Protein AF-A0A0S3TH23-F1 (afdb_monomer_lite)

Secondary structure (DSSP, 8-state):
-HHHHHHHHHHHHHHHHHTTSS-HHHHHHHHHHHHHHHHHHTT-HHHHHHHHHHHHHHHHHHHHHHHHTT-HHHHHHHIIIIIHHHHH--SHHHHHTTHHHHHHHHHHHHHHTT-

Radius of gyration: 15.36 Å; chains: 1; bounding box: 28×43×37 Å

pLDDT: mean 85.58, std 11.46, range [47.53, 95.75]

Foldseek 3Di:
DVVVVVVVVVVVVVVVVCVPLDDPLLVLLLVLLVQLQVVLVVFPQVSLLVSLVVNVVSLVVCVVVLVVLVNVVLNVVCVVPQNVQSVPDRTSVSSNVRSVVSVVSSVVSVVSSVD

Sequence (115 aa):
MCDANQVIAIADQLAMQLEPKMPLEVAMLDYYGRELEIWAADGNTARLKNVAGKIRETWEALRPSIQSHGGSPQLQKFDDTLIALVETASSPTEYSLLAAPVQGEVNNLRKVFQQ

Structure (mmCIF, N/CA/C/O backbone):
data_AF-A0A0S3TH23-F1
#
_entry.id   AF-A0A0S3TH23-F1
#
loop_
_atom_site.group_PDB
_atom_site.id
_atom_site.type_symbol
_atom_site.label_atom_id
_atom_site.label_alt_id
_atom_site.label_comp_id
_atom_site.label_asym_id
_atom_site.label_entity_id
_atom_site.label_seq_id
_atom_site.pdbx_PDB_ins_code
_atom_site.Cartn_x
_atom_site.Cartn_y
_atom_site.Cartn_z
_atom_site.occupancy
_atom_site.B_iso_or_equiv
_atom_site.auth_seq_id
_atom_site.auth_comp_id
_atom_site.auth_asym_id
_atom_site.auth_atom_id
_atom_site.pdbx_PDB_model_num
ATOM 1 N N . MET A 1 1 ? -11.635 -28.922 -6.902 1.00 47.53 1 MET A N 1
ATOM 2 C CA . MET A 1 1 ? -12.678 -28.127 -6.206 1.00 47.53 1 MET A CA 1
ATOM 3 C C . MET A 1 1 ? -12.588 -28.204 -4.676 1.00 47.53 1 MET A C 1
ATOM 5 O O . MET A 1 1 ? -13.224 -27.383 -4.036 1.00 47.53 1 MET A O 1
ATOM 9 N N . CYS A 1 2 ? -11.788 -29.098 -4.073 1.00 53.06 2 CYS A N 1
ATOM 10 C CA . CYS A 1 2 ? -11.579 -29.126 -2.614 1.00 53.06 2 CYS A CA 1
ATOM 11 C C . CYS A 1 2 ? -10.589 -28.063 -2.098 1.00 53.06 2 CYS A C 1
ATOM 13 O O . CYS A 1 2 ? -10.713 -27.632 -0.956 1.00 53.06 2 CYS A O 1
ATOM 15 N N . ASP A 1 3 ? -9.663 -27.601 -2.941 1.00 60.03 3 ASP A N 1
ATOM 16 C CA . ASP A 1 3 ? -8.559 -26.730 -2.507 1.00 60.03 3 ASP A CA 1
ATOM 17 C C . ASP A 1 3 ? -9.036 -25.333 -2.081 1.00 60.03 3 ASP A C 1
ATOM 19 O O . ASP A 1 3 ? -8.558 -24.793 -1.090 1.00 60.03 3 ASP A O 1
ATOM 23 N N . ALA A 1 4 ? -10.042 -24.767 -2.760 1.00 54.62 4 ALA A N 1
ATOM 24 C CA . ALA A 1 4 ? -10.612 -23.469 -2.388 1.00 54.62 4 ALA A CA 1
ATOM 25 C C . ALA A 1 4 ? -11.294 -23.506 -1.009 1.00 54.62 4 ALA A C 1
ATOM 27 O O . ALA A 1 4 ? -11.130 -22.577 -0.224 1.00 54.62 4 ALA A O 1
ATOM 28 N N . ASN A 1 5 ? -11.989 -24.600 -0.674 1.00 52.94 5 ASN A N 1
ATOM 29 C CA . ASN A 1 5 ? -12.622 -24.764 0.639 1.00 52.94 5 ASN A CA 1
ATOM 30 C C . ASN A 1 5 ? -11.576 -24.910 1.756 1.00 52.94 5 ASN A C 1
ATOM 32 O O . ASN A 1 5 ? -11.796 -24.433 2.864 1.00 52.94 5 ASN A O 1
ATOM 36 N N . GLN A 1 6 ? -10.432 -25.539 1.468 1.00 68.62 6 GLN A N 1
ATOM 37 C CA . GLN A 1 6 ? -9.314 -25.628 2.412 1.00 68.62 6 GLN A CA 1
ATOM 38 C C . GLN A 1 6 ? -8.611 -24.281 2.596 1.00 68.62 6 GLN A C 1
ATOM 40 O O . GLN A 1 6 ? -8.281 -23.920 3.722 1.00 68.62 6 GLN A O 1
ATOM 45 N N . VAL A 1 7 ? -8.433 -23.511 1.519 1.00 75.56 7 VAL A N 1
ATOM 46 C CA . VAL A 1 7 ? -7.914 -22.138 1.596 1.00 75.56 7 VAL A CA 1
ATOM 47 C C . VAL A 1 7 ? -8.850 -21.254 2.420 1.00 75.56 7 VAL A C 1
ATOM 49 O O . VAL A 1 7 ? -8.368 -20.526 3.281 1.00 75.56 7 VAL A O 1
ATOM 52 N N . ILE A 1 8 ? -10.169 -21.365 2.223 1.00 67.88 8 ILE A N 1
ATOM 53 C CA . ILE A 1 8 ? -11.169 -20.645 3.025 1.00 67.88 8 ILE A CA 1
ATOM 54 C C . ILE A 1 8 ? -11.087 -21.065 4.496 1.00 67.88 8 ILE A C 1
ATOM 56 O O . ILE A 1 8 ? -10.990 -20.201 5.352 1.00 67.88 8 ILE A O 1
ATOM 60 N N . ALA A 1 9 ? -11.014 -22.363 4.807 1.00 66.75 9 ALA A N 1
ATOM 61 C CA . ALA A 1 9 ? -10.907 -22.826 6.194 1.00 66.75 9 ALA A CA 1
ATOM 62 C C . ALA A 1 9 ? -9.630 -22.327 6.902 1.00 66.75 9 ALA A C 1
ATOM 64 O O . ALA A 1 9 ? -9.675 -21.985 8.082 1.00 66.75 9 ALA A O 1
ATOM 65 N N . ILE A 1 10 ? -8.497 -22.263 6.192 1.00 76.62 10 ILE A N 1
ATOM 66 C CA . ILE A 1 10 ? -7.245 -21.699 6.724 1.00 76.62 10 ILE A CA 1
ATOM 67 C C . ILE A 1 10 ? -7.377 -20.182 6.907 1.00 76.62 10 ILE A C 1
ATOM 69 O O . ILE A 1 10 ? -6.968 -19.653 7.940 1.00 76.62 10 ILE A O 1
ATOM 73 N N . ALA A 1 11 ? -7.960 -19.483 5.931 1.00 76.56 11 ALA A N 1
ATOM 74 C CA . ALA A 1 11 ? -8.197 -18.046 6.011 1.00 76.56 11 ALA A CA 1
ATOM 75 C C . ALA A 1 11 ? -9.142 -17.693 7.169 1.00 76.56 11 ALA A C 1
ATOM 77 O O . ALA A 1 11 ? -8.847 -16.766 7.915 1.00 76.56 11 ALA A O 1
ATOM 78 N N . ASP A 1 12 ? -10.204 -18.471 7.379 1.00 64.88 12 ASP A N 1
ATOM 79 C CA . ASP A 1 12 ? -11.149 -18.309 8.485 1.00 64.88 12 ASP A CA 1
ATOM 80 C C . ASP A 1 12 ? -10.472 -18.573 9.836 1.00 64.88 12 ASP A C 1
ATOM 82 O O . ASP A 1 12 ? -10.649 -17.799 10.773 1.00 64.88 12 ASP A O 1
ATOM 86 N N . GLN A 1 13 ? -9.626 -19.606 9.945 1.00 73.88 13 GLN A N 1
ATOM 87 C CA . GLN A 1 13 ? -8.844 -19.863 11.164 1.00 73.88 13 GLN A CA 1
ATOM 88 C C . GLN A 1 13 ? -7.867 -18.726 11.490 1.00 73.88 13 GLN A C 1
ATOM 90 O O . GLN A 1 13 ? -7.714 -18.365 12.658 1.00 73.88 13 GLN A O 1
ATOM 95 N N . LEU A 1 14 ? -7.225 -18.142 10.475 1.00 74.81 14 LEU A N 1
ATOM 96 C CA . LEU A 1 14 ? -6.379 -16.958 10.640 1.00 74.81 14 LEU A CA 1
ATOM 97 C C . LEU A 1 14 ? -7.217 -15.727 11.018 1.00 74.81 14 LEU A C 1
ATOM 99 O O . LEU A 1 14 ? -6.843 -14.985 11.925 1.00 74.81 14 LEU A O 1
ATOM 103 N N . ALA A 1 15 ? -8.372 -15.534 10.378 1.00 68.81 15 ALA A N 1
ATOM 104 C CA . ALA A 1 15 ? -9.286 -14.424 10.639 1.00 68.81 15 ALA A CA 1
ATOM 105 C C . ALA A 1 15 ? -9.880 -14.472 12.056 1.00 68.81 15 ALA A C 1
ATOM 107 O O . ALA A 1 15 ? -10.013 -13.432 12.697 1.00 68.81 15 ALA A O 1
ATOM 108 N N . MET A 1 16 ? -10.163 -15.665 12.588 1.00 62.62 16 MET A N 1
ATOM 109 C CA . MET A 1 16 ? -10.616 -15.856 13.971 1.00 62.62 16 MET A CA 1
ATOM 110 C C . MET A 1 16 ? -9.587 -15.378 15.004 1.00 62.62 16 MET A C 1
ATOM 112 O O . MET A 1 16 ? -9.974 -14.903 16.066 1.00 62.62 16 MET A O 1
ATOM 116 N N . GLN A 1 17 ? -8.286 -15.468 14.706 1.00 65.44 17 GLN A N 1
ATOM 117 C CA . GLN A 1 17 ? -7.236 -14.903 15.568 1.00 65.44 17 GLN A CA 1
ATOM 118 C C . GLN A 1 17 ? -7.080 -13.389 15.403 1.00 65.44 17 GLN A C 1
ATOM 120 O O . GLN A 1 17 ? -6.472 -12.733 16.249 1.00 65.44 17 GLN A O 1
ATOM 125 N N . LEU A 1 18 ? -7.599 -12.844 14.304 1.00 62.41 18 LEU A N 1
ATOM 126 C CA . LEU A 1 18 ? -7.465 -11.443 13.951 1.00 62.41 18 LEU A CA 1
ATOM 127 C C . LEU A 1 18 ? -8.609 -10.565 14.461 1.00 62.41 18 LEU A C 1
ATOM 129 O O . LEU A 1 18 ? -8.399 -9.362 14.330 1.00 62.41 18 LEU A O 1
ATOM 133 N N . GLU A 1 19 ? -9.730 -11.121 14.994 1.00 54.03 19 GLU A N 1
ATOM 134 C CA . GLU A 1 19 ? -10.981 -10.428 15.426 1.00 54.03 19 GLU A CA 1
ATOM 135 C C . GLU A 1 19 ? -10.929 -8.949 15.039 1.00 54.03 19 GLU A C 1
ATOM 137 O O . GLU A 1 19 ? -10.324 -8.187 15.798 1.00 54.03 19 GLU A O 1
ATOM 142 N N . PRO A 1 20 ? -11.390 -8.534 13.841 1.00 60.41 20 PRO A N 1
ATOM 143 C CA . PRO A 1 20 ? -10.746 -7.431 13.150 1.00 60.41 20 PRO A CA 1
ATOM 144 C C . PRO A 1 20 ? -10.944 -6.137 13.928 1.00 60.41 20 PRO A C 1
ATOM 146 O O . PRO A 1 20 ? -11.918 -5.414 13.749 1.00 60.41 20 PRO A O 1
ATOM 149 N N . LYS A 1 21 ? -9.944 -5.808 14.748 1.00 69.94 21 LYS A N 1
ATOM 150 C CA . LYS A 1 21 ? -9.754 -4.477 15.317 1.00 69.94 21 LYS A CA 1
ATOM 151 C C . LYS A 1 21 ? -9.522 -3.465 14.200 1.00 69.94 21 LYS A C 1
ATOM 153 O O . LYS A 1 21 ? -9.563 -2.273 14.447 1.00 69.94 21 LYS A O 1
ATOM 158 N N . MET A 1 22 ? -9.252 -3.937 12.979 1.00 79.19 22 MET A N 1
ATOM 159 C CA . MET A 1 22 ? -8.764 -3.144 11.871 1.00 79.19 22 MET A CA 1
ATOM 160 C C . MET A 1 22 ? -9.343 -3.610 10.526 1.00 79.19 22 MET A C 1
ATOM 162 O O . MET A 1 22 ? -9.474 -4.818 10.318 1.00 79.19 22 MET A O 1
ATOM 166 N N . PRO A 1 23 ? -9.635 -2.682 9.597 1.00 88.31 23 PRO A N 1
ATOM 167 C CA . PRO A 1 23 ? -10.119 -3.014 8.259 1.00 88.31 23 PRO A CA 1
ATOM 168 C C . PRO A 1 23 ? -9.120 -3.850 7.442 1.00 88.31 23 PRO A C 1
ATOM 170 O O . PRO A 1 23 ? -7.904 -3.646 7.532 1.00 88.31 23 PRO A O 1
ATOM 173 N N . LEU A 1 24 ? -9.635 -4.753 6.600 1.00 85.69 24 LEU A N 1
ATOM 174 C CA . LEU A 1 24 ? -8.845 -5.609 5.699 1.00 85.69 24 LEU A CA 1
ATOM 175 C C . LEU A 1 24 ? -7.949 -4.783 4.766 1.00 85.69 24 LEU A C 1
ATOM 177 O O . LEU A 1 24 ? -6.828 -5.179 4.448 1.00 85.69 24 LEU A O 1
ATOM 181 N N . GLU A 1 25 ? -8.428 -3.614 4.359 1.00 90.56 25 GLU A N 1
ATOM 182 C CA . GLU A 1 25 ? -7.747 -2.678 3.474 1.00 90.56 25 GLU A CA 1
ATOM 183 C C . GLU A 1 25 ? -6.369 -2.283 4.024 1.00 90.56 25 GLU A C 1
ATOM 185 O O . GLU A 1 25 ? -5.425 -2.133 3.251 1.00 90.56 25 GLU A O 1
ATOM 190 N N . VAL A 1 26 ? -6.198 -2.208 5.352 1.00 89.81 26 VAL A N 1
ATOM 191 C CA . VAL A 1 26 ? -4.890 -1.919 5.962 1.00 89.81 26 VAL A CA 1
ATOM 192 C C . VAL A 1 26 ? -3.887 -3.046 5.693 1.00 89.81 26 VAL A C 1
ATOM 194 O O . VAL A 1 26 ? -2.727 -2.781 5.386 1.00 89.81 26 VAL A O 1
ATOM 197 N N . ALA A 1 27 ? -4.322 -4.307 5.761 1.00 87.94 27 ALA A N 1
ATOM 198 C CA . ALA A 1 27 ? -3.475 -5.451 5.420 1.00 87.94 27 ALA A CA 1
ATOM 199 C C . ALA A 1 27 ? -3.186 -5.516 3.911 1.00 87.94 27 ALA A C 1
ATOM 201 O O . ALA A 1 27 ? -2.071 -5.845 3.505 1.00 87.94 27 ALA A O 1
ATOM 202 N N . MET A 1 28 ? -4.165 -5.153 3.080 1.00 91.81 28 MET A N 1
ATOM 203 C CA . MET A 1 28 ? -3.993 -5.112 1.627 1.00 91.81 28 MET A CA 1
ATOM 204 C C . MET A 1 28 ? -2.968 -4.060 1.189 1.00 91.81 28 MET A C 1
ATOM 206 O O . MET A 1 28 ? -2.197 -4.324 0.270 1.00 91.81 28 MET A O 1
ATOM 210 N N . LEU A 1 29 ? -2.891 -2.906 1.859 1.00 91.19 29 LEU A N 1
ATOM 211 C CA . LEU A 1 29 ? -1.854 -1.905 1.582 1.00 91.19 29 LEU A CA 1
ATOM 212 C C . LEU A 1 29 ? -0.436 -2.446 1.839 1.00 91.19 29 LEU A C 1
ATOM 214 O O . LEU A 1 29 ? 0.451 -2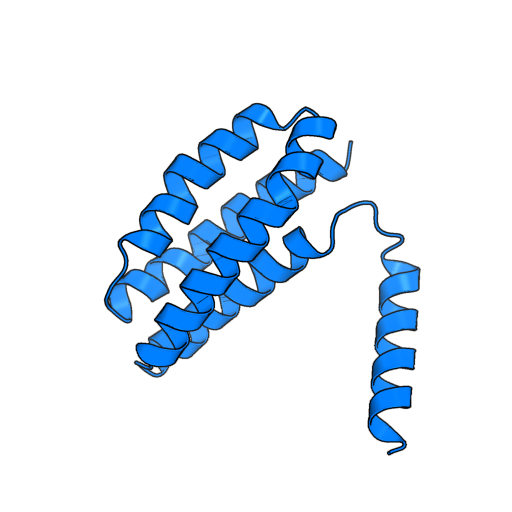.225 1.017 1.00 91.19 29 LEU A O 1
ATOM 218 N N . ASP A 1 30 ? -0.229 -3.219 2.910 1.00 87.06 30 ASP A N 1
ATOM 219 C CA . ASP A 1 30 ? 1.052 -3.897 3.179 1.00 87.06 30 ASP A CA 1
ATOM 220 C C . ASP A 1 30 ? 1.391 -4.930 2.094 1.00 87.06 30 ASP A C 1
ATOM 222 O O . ASP A 1 30 ? 2.520 -4.980 1.596 1.00 87.06 30 ASP A O 1
ATOM 226 N N . TYR A 1 31 ? 0.397 -5.729 1.694 1.00 91.12 31 TYR A N 1
ATOM 227 C CA . TYR A 1 31 ? 0.536 -6.684 0.596 1.00 91.12 31 TYR A CA 1
ATOM 228 C C . TYR A 1 31 ? 0.962 -5.983 -0.703 1.00 91.12 31 TYR A C 1
ATOM 230 O O . TYR A 1 31 ? 1.925 -6.399 -1.347 1.00 91.12 31 TYR A O 1
ATOM 238 N N . TYR A 1 32 ? 0.305 -4.880 -1.069 1.00 92.69 32 TYR A N 1
ATOM 239 C CA . TYR A 1 32 ? 0.646 -4.144 -2.285 1.00 92.69 32 TYR A CA 1
ATOM 240 C C . TYR A 1 32 ? 2.003 -3.440 -2.203 1.00 92.69 32 TYR A C 1
ATOM 242 O O . TYR A 1 32 ? 2.708 -3.385 -3.209 1.00 92.69 32 TYR A O 1
ATOM 250 N N . GLY A 1 33 ? 2.418 -2.969 -1.023 1.00 91.00 33 GLY A N 1
ATOM 251 C CA . GLY A 1 33 ? 3.780 -2.472 -0.812 1.00 91.00 33 GLY A CA 1
ATOM 252 C C . GLY A 1 33 ? 4.837 -3.529 -1.141 1.00 91.00 33 GLY A C 1
ATOM 253 O O . GLY A 1 33 ? 5.830 -3.229 -1.805 1.00 91.00 33 GLY A O 1
ATOM 254 N N . ARG A 1 34 ? 4.592 -4.790 -0.758 1.00 91.12 34 ARG A N 1
ATOM 255 C CA . ARG A 1 34 ? 5.474 -5.914 -1.101 1.00 91.12 34 ARG A CA 1
ATOM 256 C C . ARG A 1 34 ? 5.425 -6.272 -2.587 1.00 91.12 34 ARG A C 1
ATOM 258 O O . ARG A 1 34 ? 6.466 -6.554 -3.175 1.00 91.12 34 ARG A O 1
ATOM 265 N N . GLU A 1 35 ? 4.250 -6.231 -3.208 1.00 93.38 35 GLU A N 1
ATOM 266 C CA . GLU A 1 35 ? 4.115 -6.441 -4.654 1.00 93.38 35 GLU A CA 1
ATOM 267 C C . GLU A 1 35 ? 4.900 -5.391 -5.460 1.00 93.38 35 GLU A C 1
ATOM 269 O O . GLU A 1 35 ? 5.541 -5.750 -6.44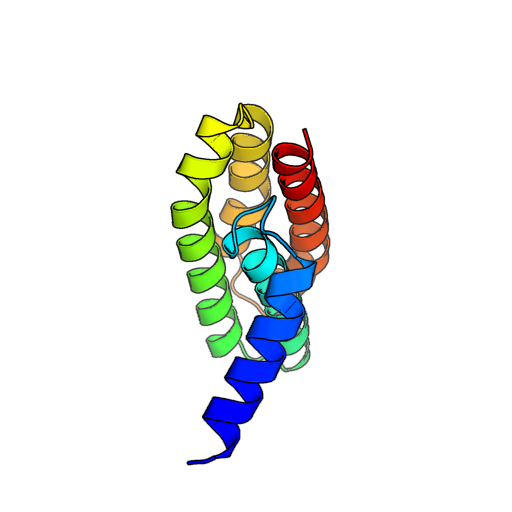6 1.00 93.38 35 GLU A O 1
ATOM 274 N N . LEU A 1 36 ? 4.912 -4.115 -5.041 1.00 92.44 36 LEU A N 1
ATOM 275 C CA . LEU A 1 36 ? 5.737 -3.086 -5.690 1.00 92.44 36 LEU A CA 1
ATOM 276 C C . LEU A 1 36 ? 7.226 -3.449 -5.664 1.00 92.44 36 LEU A C 1
ATOM 278 O O . LEU A 1 36 ? 7.900 -3.330 -6.683 1.00 92.44 36 LEU A O 1
ATOM 282 N N . GLU A 1 37 ? 7.735 -3.932 -4.531 1.00 90.12 37 GLU A N 1
ATOM 283 C CA . GLU A 1 37 ? 9.133 -4.353 -4.395 1.00 90.12 37 GLU A CA 1
ATOM 284 C C . GLU A 1 37 ? 9.473 -5.529 -5.325 1.00 90.12 37 GLU A C 1
ATOM 286 O O . GLU A 1 37 ? 10.476 -5.497 -6.040 1.00 90.12 37 GLU A O 1
ATOM 291 N N . ILE A 1 38 ? 8.608 -6.549 -5.352 1.00 91.50 38 ILE A N 1
ATOM 292 C CA . ILE A 1 38 ? 8.797 -7.758 -6.164 1.00 91.50 38 ILE A CA 1
ATOM 293 C C . ILE A 1 38 ? 8.787 -7.411 -7.655 1.00 91.50 38 ILE A C 1
ATOM 295 O O . ILE A 1 38 ? 9.712 -7.769 -8.386 1.00 91.50 38 ILE A O 1
ATOM 299 N N . TRP A 1 39 ? 7.765 -6.689 -8.121 1.00 94.44 39 TRP A N 1
ATOM 300 C CA . TRP A 1 39 ? 7.635 -6.366 -9.542 1.00 94.44 39 TRP A CA 1
ATOM 301 C C . TRP A 1 39 ? 8.642 -5.316 -10.010 1.00 94.44 39 TRP A C 1
ATOM 303 O O . TRP A 1 39 ? 8.979 -5.289 -11.194 1.00 94.44 39 TRP A O 1
ATOM 313 N N . ALA A 1 40 ? 9.161 -4.482 -9.106 1.00 94.38 40 ALA A N 1
ATOM 314 C CA . ALA A 1 40 ? 10.260 -3.580 -9.418 1.00 94.38 40 ALA A CA 1
ATOM 315 C C . ALA A 1 40 ? 11.566 -4.338 -9.666 1.00 94.38 40 ALA A C 1
ATOM 317 O O . ALA A 1 40 ? 12.263 -4.025 -10.630 1.00 94.38 40 ALA A O 1
ATOM 318 N N . ALA A 1 41 ? 11.861 -5.363 -8.861 1.00 93.00 41 ALA A N 1
ATOM 319 C CA . ALA A 1 41 ? 13.020 -6.228 -9.075 1.00 93.00 41 ALA A CA 1
ATOM 320 C C . ALA A 1 41 ? 12.937 -7.011 -10.402 1.00 93.00 41 ALA A C 1
ATOM 322 O O . ALA A 1 41 ? 13.955 -7.209 -11.059 1.00 93.00 41 ALA A O 1
ATOM 323 N N . ASP A 1 42 ? 11.728 -7.401 -10.818 1.00 94.62 42 ASP A N 1
ATOM 324 C CA . ASP A 1 42 ? 11.455 -8.061 -12.108 1.00 94.62 42 ASP A CA 1
ATOM 325 C C . ASP A 1 42 ? 11.413 -7.079 -13.302 1.00 94.62 42 ASP A C 1
ATOM 327 O O . ASP A 1 42 ? 11.381 -7.484 -14.461 1.00 94.62 42 ASP A O 1
ATOM 331 N N . GLY A 1 43 ? 11.389 -5.764 -13.049 1.00 94.44 43 GLY A N 1
ATOM 332 C CA . GLY A 1 43 ? 11.253 -4.742 -14.093 1.00 94.44 43 GLY A CA 1
ATOM 333 C C . GLY A 1 43 ? 9.869 -4.700 -14.760 1.00 94.44 43 GLY A C 1
ATOM 334 O O . 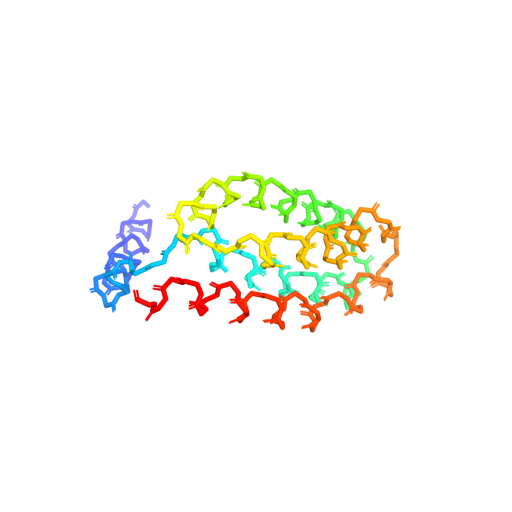GLY A 1 43 ? 9.707 -4.109 -15.829 1.00 94.44 43 GLY A O 1
ATOM 335 N N . ASN A 1 44 ? 8.847 -5.304 -14.148 1.00 95.75 44 ASN A N 1
ATOM 336 C CA . ASN A 1 44 ? 7.534 -5.494 -14.757 1.00 95.75 44 ASN A CA 1
ATOM 337 C C . ASN A 1 44 ? 6.627 -4.266 -14.588 1.00 95.75 44 ASN A C 1
ATOM 339 O O . ASN A 1 44 ? 5.727 -4.221 -13.746 1.00 95.75 44 ASN A O 1
ATOM 343 N N . THR A 1 45 ? 6.833 -3.252 -15.429 1.00 94.88 45 THR A N 1
ATOM 344 C CA . THR A 1 45 ? 6.097 -1.978 -15.359 1.00 94.88 45 THR A CA 1
ATOM 345 C C . THR A 1 45 ? 4.577 -2.130 -15.486 1.00 94.88 45 THR A C 1
ATOM 347 O O . THR A 1 45 ? 3.832 -1.367 -14.874 1.00 94.88 45 THR A O 1
ATOM 350 N N . ALA A 1 46 ? 4.087 -3.115 -16.245 1.00 95.38 46 ALA A N 1
ATOM 351 C CA . ALA A 1 46 ? 2.649 -3.352 -16.378 1.00 95.38 46 ALA A CA 1
ATOM 352 C C . ALA A 1 46 ? 2.026 -3.817 -15.051 1.00 95.38 46 ALA A C 1
ATOM 354 O O . ALA A 1 46 ? 0.978 -3.308 -14.645 1.00 95.38 46 ALA A O 1
ATOM 355 N N . ARG A 1 47 ? 2.690 -4.745 -14.346 1.00 95.31 47 ARG A N 1
ATOM 356 C CA . ARG A 1 47 ? 2.273 -5.184 -13.007 1.00 95.31 47 ARG A CA 1
ATOM 357 C C . ARG A 1 47 ? 2.369 -4.053 -11.992 1.00 95.31 47 ARG A C 1
ATOM 359 O O . ARG A 1 47 ? 1.422 -3.856 -11.242 1.00 95.31 47 ARG A O 1
ATOM 366 N N . LEU A 1 48 ? 3.441 -3.265 -12.030 1.00 95.25 48 LEU A N 1
ATOM 367 C CA . LEU A 1 48 ? 3.629 -2.121 -11.135 1.00 95.25 48 LEU A CA 1
ATOM 368 C C . LEU A 1 48 ? 2.505 -1.088 -11.248 1.00 95.25 48 LEU A C 1
ATOM 370 O O . LEU A 1 48 ? 1.923 -0.711 -10.236 1.00 95.25 48 LEU A O 1
ATOM 374 N N . LYS A 1 49 ? 2.114 -0.709 -12.471 1.00 95.31 49 LYS A N 1
ATOM 375 C CA . LYS A 1 49 ? 0.973 0.195 -12.695 1.00 95.31 49 LYS A CA 1
ATOM 376 C C . LYS A 1 49 ? -0.346 -0.389 -12.186 1.00 95.31 49 LYS A C 1
ATOM 378 O O . LYS A 1 49 ? -1.173 0.338 -11.644 1.00 95.31 49 LYS A O 1
ATOM 383 N N . ASN A 1 50 ? -0.548 -1.700 -12.336 1.00 95.69 50 ASN A N 1
ATOM 384 C CA . ASN A 1 50 ? -1.732 -2.367 -11.795 1.00 95.69 50 ASN A CA 1
ATOM 385 C C . ASN A 1 50 ? -1.755 -2.328 -10.259 1.00 95.69 50 ASN A C 1
ATOM 387 O O . ASN A 1 50 ? -2.787 -2.013 -9.673 1.00 95.69 50 ASN A O 1
ATOM 391 N N . VAL A 1 51 ? -0.623 -2.612 -9.612 1.00 94.19 51 VAL A N 1
ATOM 392 C CA . VAL A 1 51 ? -0.489 -2.557 -8.148 1.00 94.19 51 VAL A CA 1
ATOM 393 C C . VAL A 1 51 ? -0.683 -1.128 -7.637 1.00 94.19 51 VAL A C 1
ATOM 395 O O . VAL A 1 51 ? -1.419 -0.930 -6.677 1.00 94.19 51 VAL A O 1
ATOM 398 N N . ALA A 1 52 ? -0.116 -0.129 -8.318 1.00 93.56 52 ALA A N 1
ATOM 399 C CA . ALA A 1 52 ? -0.328 1.287 -8.023 1.00 93.56 52 ALA A CA 1
ATOM 400 C C . ALA A 1 52 ? -1.819 1.673 -8.043 1.00 93.56 52 ALA A C 1
ATOM 402 O O . ALA A 1 52 ? -2.314 2.299 -7.105 1.00 93.56 52 ALA A O 1
ATOM 403 N N . GLY A 1 53 ? -2.559 1.225 -9.064 1.00 94.50 53 GLY A N 1
ATOM 404 C CA . GLY A 1 53 ? -4.012 1.408 -9.135 1.00 94.50 53 GLY A CA 1
ATOM 405 C C . GLY A 1 53 ? -4.752 0.753 -7.965 1.00 94.50 53 GLY A C 1
ATOM 406 O O . GLY A 1 53 ? -5.611 1.375 -7.348 1.00 94.50 53 GLY A O 1
ATOM 407 N N . LYS A 1 54 ? -4.360 -0.464 -7.575 1.00 95.31 54 LYS A N 1
ATOM 408 C CA . LYS A 1 54 ? -4.960 -1.154 -6.422 1.00 95.31 54 LYS A CA 1
ATOM 409 C C . LYS A 1 54 ? -4.681 -0.459 -5.092 1.00 95.31 54 LYS A C 1
ATOM 411 O O . LYS A 1 54 ? -5.560 -0.448 -4.233 1.00 95.31 54 LYS A O 1
ATOM 416 N N . ILE A 1 55 ? -3.499 0.138 -4.913 1.00 93.38 55 ILE A N 1
ATOM 417 C CA . ILE A 1 55 ? -3.188 0.965 -3.735 1.00 93.38 55 ILE A CA 1
ATOM 418 C C . ILE A 1 55 ? -4.151 2.152 -3.669 1.00 93.38 55 ILE A C 1
ATOM 420 O O . ILE A 1 55 ? -4.732 2.398 -2.615 1.00 93.38 55 ILE A O 1
ATOM 424 N N . ARG A 1 56 ? -4.373 2.840 -4.798 1.00 94.44 56 ARG A N 1
ATOM 425 C CA . ARG A 1 56 ? -5.322 3.959 -4.903 1.00 94.44 56 ARG A CA 1
ATOM 426 C C . ARG A 1 56 ? -6.742 3.541 -4.519 1.00 94.44 56 ARG A C 1
ATOM 428 O O . ARG A 1 56 ? -7.359 4.187 -3.680 1.00 94.44 56 ARG A O 1
ATOM 435 N N . GLU A 1 57 ? -7.246 2.463 -5.114 1.00 95.31 57 GLU A N 1
ATOM 436 C CA . GLU A 1 57 ? -8.599 1.948 -4.859 1.00 95.31 57 GLU A CA 1
ATOM 437 C C . GLU A 1 57 ? -8.781 1.524 -3.396 1.00 95.31 57 GLU A C 1
ATOM 439 O O . GLU A 1 57 ? -9.770 1.877 -2.755 1.00 95.31 57 GLU A O 1
ATOM 444 N N . THR A 1 58 ? -7.794 0.813 -2.849 1.00 93.50 58 THR A N 1
ATOM 445 C CA . THR A 1 58 ? -7.800 0.357 -1.451 1.00 93.50 58 THR A CA 1
ATOM 446 C C . THR A 1 58 ? -7.763 1.537 -0.487 1.00 93.50 58 THR A C 1
ATOM 448 O O . THR A 1 58 ? -8.452 1.528 0.531 1.00 93.50 58 THR A O 1
ATOM 451 N N . TRP A 1 59 ? -6.988 2.574 -0.814 1.00 94.75 59 TRP A N 1
ATOM 452 C CA . TRP A 1 59 ? -6.948 3.797 -0.028 1.00 94.75 59 TRP A CA 1
ATOM 453 C C . TRP A 1 59 ? -8.311 4.478 0.030 1.00 94.75 59 TRP A C 1
ATOM 455 O O . TRP A 1 59 ? -8.805 4.738 1.123 1.00 94.75 59 TRP A O 1
ATOM 465 N N . GLU A 1 60 ? -8.955 4.701 -1.116 1.00 95.19 60 GLU A N 1
ATOM 466 C CA . GLU A 1 60 ? -10.274 5.341 -1.167 1.00 95.19 60 GLU A CA 1
ATOM 467 C C . GLU A 1 60 ? -11.334 4.563 -0.370 1.00 95.19 60 GLU A C 1
ATOM 469 O O . GLU A 1 60 ? -12.142 5.171 0.333 1.00 95.19 60 GLU A O 1
ATOM 474 N N . ALA A 1 61 ? -11.286 3.227 -0.392 1.00 94.06 61 ALA A N 1
ATOM 475 C CA . ALA A 1 61 ? -12.163 2.386 0.424 1.00 94.06 61 ALA A CA 1
ATOM 476 C C . ALA A 1 61 ? -11.895 2.519 1.937 1.00 94.06 61 ALA A C 1
ATOM 478 O O . ALA A 1 61 ? -12.824 2.453 2.743 1.00 94.06 61 ALA A O 1
ATOM 479 N N . LEU A 1 62 ? -10.638 2.737 2.333 1.00 92.94 62 LEU A N 1
ATOM 480 C CA . LEU A 1 62 ? -10.220 2.822 3.732 1.00 92.94 62 LEU A CA 1
ATOM 481 C C . LEU A 1 62 ? -10.482 4.203 4.365 1.00 92.94 62 LEU A C 1
ATOM 483 O O . LEU A 1 62 ? -10.715 4.287 5.578 1.00 92.94 62 LEU A O 1
ATOM 487 N N . ARG A 1 63 ? -10.472 5.286 3.570 1.00 94.31 63 ARG A N 1
ATOM 488 C CA . ARG A 1 63 ? -10.618 6.677 4.053 1.00 94.31 63 ARG A CA 1
ATOM 489 C C . ARG A 1 63 ? -11.779 6.880 5.040 1.00 94.31 63 ARG A C 1
ATOM 491 O O . ARG A 1 63 ? -11.529 7.460 6.102 1.00 94.31 63 ARG A O 1
ATOM 498 N N . PRO A 1 64 ? -13.015 6.401 4.775 1.00 93.75 64 PRO A N 1
ATOM 499 C CA . PRO A 1 64 ? -14.140 6.620 5.684 1.00 93.75 64 PRO A CA 1
ATOM 500 C C . PRO A 1 64 ? -13.916 5.981 7.059 1.00 93.75 64 PRO A C 1
ATOM 502 O O . PRO A 1 64 ? -14.282 6.561 8.081 1.00 93.75 64 PRO A O 1
ATOM 505 N N . SER A 1 65 ? -13.276 4.808 7.094 1.00 91.75 65 SER A N 1
ATOM 506 C CA . SER A 1 65 ? -13.005 4.093 8.341 1.00 91.75 65 SER A CA 1
ATOM 507 C C . SER A 1 65 ? -11.921 4.773 9.173 1.00 91.75 65 SER A C 1
ATOM 509 O O . SER A 1 65 ? -12.017 4.790 10.396 1.00 91.75 65 SER A O 1
ATOM 511 N N . ILE A 1 66 ? -10.893 5.350 8.546 1.00 92.31 66 ILE A N 1
ATOM 512 C CA . ILE A 1 66 ? -9.880 6.131 9.276 1.00 92.31 66 ILE A CA 1
ATOM 513 C C . ILE A 1 66 ? -10.516 7.402 9.849 1.00 92.31 66 ILE A C 1
ATOM 515 O O . ILE A 1 66 ? -10.255 7.769 10.996 1.00 92.31 66 ILE A O 1
ATOM 519 N N . GLN A 1 67 ? -11.376 8.064 9.068 1.00 92.56 67 GLN A N 1
ATOM 520 C CA . GLN A 1 67 ? -12.053 9.285 9.494 1.00 92.56 67 GLN A CA 1
ATOM 521 C C . GLN A 1 67 ? -12.966 9.045 10.704 1.00 92.56 67 GLN A C 1
ATOM 523 O O . GLN A 1 67 ? -12.948 9.843 11.641 1.00 92.56 67 GLN A O 1
ATOM 528 N N . SER A 1 68 ? -13.723 7.942 10.723 1.00 91.44 68 SER A N 1
ATOM 529 C CA . SER A 1 68 ? -14.596 7.597 11.854 1.00 91.44 68 SER A CA 1
ATOM 530 C C . SER A 1 68 ? -13.831 7.302 13.150 1.00 91.44 68 SER A C 1
ATOM 532 O O . SER A 1 68 ? -14.388 7.476 14.230 1.00 91.44 68 SER A O 1
ATOM 534 N N . HIS A 1 69 ? -12.549 6.938 13.050 1.00 90.69 69 HIS A N 1
ATOM 535 C CA . HIS A 1 69 ? -11.639 6.718 14.180 1.00 90.69 69 HIS A CA 1
ATOM 536 C C . HIS A 1 69 ? -10.764 7.949 14.496 1.00 90.69 69 HIS A C 1
ATOM 538 O O . HIS A 1 69 ? -9.781 7.851 15.226 1.00 90.69 69 HIS A O 1
ATOM 544 N N . GLY A 1 70 ? -11.086 9.125 13.940 1.00 89.44 70 GLY A N 1
ATOM 545 C CA . GLY A 1 70 ? -10.384 10.379 14.236 1.00 89.44 70 GLY A CA 1
ATOM 546 C C . GLY A 1 70 ? -8.988 10.508 13.612 1.00 89.44 70 GLY A C 1
ATOM 547 O O . GLY A 1 70 ? -8.235 11.411 13.978 1.00 89.44 70 GLY A O 1
ATOM 548 N N . GLY A 1 71 ? -8.633 9.650 12.652 1.00 90.44 71 GLY A N 1
ATOM 549 C CA . GLY A 1 71 ? -7.306 9.596 12.029 1.00 90.44 71 GLY A CA 1
ATOM 550 C C . GLY A 1 71 ? -7.027 10.669 10.966 1.00 90.44 71 GLY A C 1
ATOM 551 O O . GLY A 1 71 ? -6.337 10.394 9.986 1.00 90.44 71 GLY A O 1
ATOM 552 N N . SER A 1 72 ? -7.564 11.885 11.107 1.00 89.56 72 SER A N 1
ATOM 553 C CA . SER A 1 72 ? -7.396 12.965 10.115 1.00 89.56 72 SER A CA 1
ATOM 554 C C . SER A 1 72 ? -5.929 13.305 9.792 1.00 89.56 72 SER A C 1
ATOM 556 O O . SER A 1 72 ? -5.622 13.477 8.612 1.00 89.56 72 SER A O 1
ATOM 558 N N . PRO A 1 73 ? -4.991 13.354 10.764 1.00 89.94 73 PRO A N 1
ATOM 559 C CA . PRO A 1 73 ? -3.574 13.558 10.453 1.00 89.94 73 PRO A CA 1
ATOM 560 C C . PRO A 1 73 ? -2.976 12.431 9.600 1.00 89.94 73 PRO A C 1
ATOM 562 O O . PRO A 1 73 ? -2.130 12.680 8.745 1.00 89.94 73 PRO A O 1
ATOM 565 N N . GLN A 1 74 ? -3.414 11.188 9.818 1.00 89.69 74 GLN A N 1
ATOM 566 C CA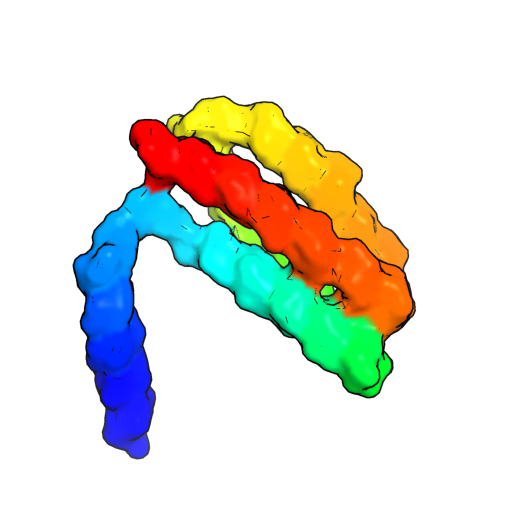 . GLN A 1 74 ? -2.960 10.023 9.064 1.00 89.69 74 GLN A CA 1
ATOM 567 C C . GLN A 1 74 ? -3.532 10.018 7.645 1.00 89.69 74 GLN A C 1
ATOM 569 O O . GLN A 1 74 ? -2.807 9.658 6.725 1.00 89.69 74 GLN A O 1
ATOM 574 N N . LEU A 1 75 ? -4.781 10.468 7.457 1.00 91.50 75 LEU A N 1
ATOM 575 C CA . LEU A 1 75 ? -5.363 10.681 6.127 1.00 91.50 75 LEU A CA 1
ATOM 576 C C . LEU A 1 75 ? -4.502 11.627 5.295 1.00 91.50 75 LEU A C 1
ATOM 578 O O . LEU A 1 75 ? -4.061 11.261 4.210 1.00 91.50 75 LEU A O 1
ATOM 582 N N . GLN A 1 76 ? -4.212 12.808 5.842 1.00 90.62 76 GLN A N 1
ATOM 583 C CA . GLN A 1 76 ? -3.412 13.806 5.143 1.00 90.62 76 GLN A CA 1
ATOM 584 C C . GLN A 1 76 ? -2.001 13.292 4.851 1.00 90.62 76 GLN A C 1
ATOM 586 O O . GLN A 1 76 ? -1.523 13.392 3.727 1.00 90.62 76 GLN A O 1
ATOM 591 N N . LYS A 1 77 ? -1.336 12.697 5.847 1.00 88.31 77 LYS A N 1
ATOM 592 C CA . LYS A 1 77 ? 0.026 12.193 5.664 1.00 88.31 77 LYS A CA 1
ATOM 593 C C . LYS A 1 77 ? 0.096 11.114 4.585 1.00 88.31 77 LYS A C 1
ATOM 595 O O . LYS A 1 77 ? 1.029 11.124 3.788 1.00 88.31 77 LYS A O 1
ATOM 600 N N . PHE A 1 78 ? -0.869 10.197 4.551 1.00 88.75 78 PHE A N 1
ATOM 601 C CA . PHE A 1 78 ? -0.908 9.128 3.556 1.00 88.75 78 PHE A CA 1
ATOM 602 C C . PHE A 1 78 ? -1.212 9.661 2.145 1.00 88.75 78 PHE A C 1
ATOM 604 O O . PHE A 1 78 ? -0.580 9.213 1.190 1.00 88.75 78 PHE A O 1
ATOM 611 N N . ASP A 1 79 ? -2.113 10.643 2.017 1.00 89.94 79 ASP A N 1
ATOM 612 C CA . ASP A 1 79 ? -2.383 11.347 0.753 1.00 89.94 79 ASP A CA 1
ATOM 613 C C . ASP A 1 79 ? -1.115 12.050 0.225 1.00 89.94 79 ASP A C 1
ATOM 615 O O . ASP A 1 79 ? -0.679 11.792 -0.900 1.00 89.94 79 ASP A O 1
ATOM 619 N N . ASP A 1 80 ? -0.491 12.887 1.062 1.00 86.12 80 ASP A N 1
ATOM 620 C CA . ASP A 1 80 ? 0.640 13.751 0.691 1.00 86.12 80 ASP A CA 1
ATOM 621 C C . ASP A 1 80 ? 1.922 12.962 0.387 1.00 86.12 80 ASP A C 1
ATOM 623 O O . ASP A 1 80 ? 2.788 13.429 -0.354 1.00 86.12 80 ASP A O 1
ATOM 627 N N . THR A 1 81 ? 2.069 11.775 0.979 1.00 83.38 81 THR A N 1
ATOM 628 C CA . THR A 1 81 ? 3.255 10.936 0.787 1.00 83.38 81 THR A CA 1
ATOM 629 C C . THR A 1 81 ? 2.975 9.820 -0.200 1.00 83.38 81 THR A C 1
ATOM 631 O O . THR A 1 81 ? 3.510 9.806 -1.303 1.00 83.38 81 THR A O 1
ATOM 634 N N . LEU A 1 82 ? 2.141 8.862 0.177 1.00 85.00 82 LEU A N 1
ATOM 635 C CA . LEU A 1 82 ? 2.082 7.599 -0.524 1.00 85.00 82 LEU A CA 1
ATOM 636 C C . LEU A 1 82 ? 1.307 7.690 -1.830 1.00 85.00 82 LEU A C 1
ATOM 638 O O . LEU A 1 82 ? 1.771 7.197 -2.854 1.00 85.00 82 LEU A O 1
ATOM 642 N N . ILE A 1 83 ? 0.132 8.315 -1.795 1.00 90.88 83 ILE A N 1
ATOM 643 C CA . ILE A 1 83 ? -0.743 8.381 -2.965 1.00 90.88 83 ILE A CA 1
ATOM 644 C C . ILE A 1 83 ? -0.112 9.252 -4.043 1.00 90.88 83 ILE A C 1
ATOM 646 O O . ILE A 1 83 ? 0.017 8.796 -5.178 1.00 90.88 83 ILE A O 1
ATOM 650 N N . ALA A 1 84 ? 0.389 10.432 -3.675 1.00 88.44 84 ALA A N 1
ATOM 651 C CA . ALA A 1 84 ? 1.096 11.307 -4.604 1.00 88.44 84 ALA A CA 1
ATOM 652 C C . ALA A 1 84 ? 2.306 10.616 -5.268 1.00 88.44 84 ALA A C 1
ATOM 654 O O . ALA A 1 84 ? 2.516 10.736 -6.478 1.00 88.44 84 ALA A O 1
ATOM 655 N N . LEU A 1 85 ? 3.101 9.859 -4.502 1.00 88.12 85 LEU A N 1
ATOM 656 C CA . LEU A 1 85 ? 4.262 9.146 -5.041 1.00 88.12 85 LEU A CA 1
ATOM 657 C C . LEU A 1 85 ? 3.872 7.959 -5.934 1.00 88.12 85 LEU A C 1
ATOM 659 O O . LEU A 1 85 ? 4.484 7.745 -6.978 1.00 88.12 85 LEU A O 1
ATOM 663 N N . VAL A 1 86 ? 2.839 7.200 -5.562 1.00 87.88 86 VAL A N 1
ATOM 664 C CA . VAL A 1 86 ? 2.343 6.066 -6.359 1.00 87.88 86 VAL A CA 1
ATOM 665 C C . VAL A 1 86 ? 1.736 6.532 -7.689 1.00 87.88 86 VAL A C 1
ATOM 667 O O . VAL A 1 86 ? 1.891 5.843 -8.698 1.00 87.88 86 VAL A O 1
ATOM 670 N N . GLU A 1 87 ? 1.081 7.696 -7.713 1.00 87.00 87 GLU A N 1
ATOM 671 C CA . GLU A 1 87 ? 0.505 8.290 -8.928 1.00 87.00 87 GLU A CA 1
ATOM 672 C C . GLU A 1 87 ? 1.555 8.871 -9.884 1.00 87.00 87 GLU A C 1
ATOM 674 O O . GLU A 1 87 ? 1.323 8.926 -11.093 1.00 87.00 87 GLU A O 1
ATOM 679 N N . THR A 1 88 ? 2.705 9.303 -9.363 1.00 90.94 88 THR A N 1
ATOM 680 C CA . THR A 1 88 ? 3.766 9.933 -10.165 1.00 90.94 88 THR A CA 1
ATOM 681 C C . THR A 1 88 ? 4.852 8.955 -10.605 1.00 90.94 88 THR A C 1
ATOM 683 O O . THR A 1 88 ? 5.506 9.195 -11.621 1.00 90.94 88 THR A O 1
ATOM 686 N N . ALA A 1 89 ? 5.024 7.838 -9.894 1.00 93.31 89 ALA A N 1
ATOM 687 C CA . ALA A 1 89 ? 5.964 6.794 -10.272 1.00 93.31 89 ALA A CA 1
ATOM 688 C C . ALA A 1 89 ? 5.610 6.185 -11.639 1.00 93.31 89 ALA A C 1
ATOM 690 O O . ALA A 1 89 ? 4.464 5.852 -11.941 1.00 93.31 89 ALA A O 1
ATOM 691 N N . SER A 1 90 ? 6.628 6.016 -12.476 1.00 93.56 90 SER A N 1
ATOM 692 C CA . SER A 1 90 ? 6.487 5.584 -13.868 1.00 93.56 90 SER A CA 1
ATOM 693 C C . SER A 1 90 ? 7.461 4.470 -14.258 1.00 93.56 90 SER A C 1
ATOM 695 O O . SER A 1 90 ? 7.249 3.788 -15.265 1.00 93.56 90 SER A O 1
ATOM 697 N N . SER A 1 91 ? 8.496 4.250 -13.446 1.00 95.31 91 SER A N 1
ATOM 698 C CA . SER A 1 91 ? 9.570 3.290 -13.690 1.00 95.31 91 SER A CA 1
ATOM 699 C C . SER A 1 91 ? 9.751 2.301 -12.530 1.00 95.31 91 SER A C 1
ATOM 701 O O . SER A 1 91 ? 9.427 2.622 -11.386 1.00 95.31 91 SER A O 1
ATOM 703 N N . PRO A 1 92 ? 10.310 1.101 -12.785 1.00 94.56 92 PRO A N 1
ATOM 704 C CA . PRO A 1 92 ? 10.614 0.132 -11.730 1.00 94.56 92 PRO A CA 1
ATOM 705 C C . PRO A 1 92 ? 11.448 0.712 -10.583 1.00 94.56 92 PRO A C 1
ATOM 707 O O . PRO A 1 92 ? 11.152 0.454 -9.421 1.00 94.56 92 PRO A O 1
ATOM 710 N N . THR A 1 93 ? 12.440 1.548 -10.896 1.00 94.56 93 THR A N 1
ATOM 711 C CA . THR A 1 93 ? 13.275 2.218 -9.891 1.00 94.56 93 THR A CA 1
ATOM 712 C C . THR A 1 93 ? 12.477 3.181 -9.020 1.00 94.56 93 THR A C 1
ATOM 714 O O . THR A 1 93 ? 12.701 3.238 -7.820 1.00 94.56 93 THR A O 1
ATOM 717 N N . GLU A 1 94 ? 11.536 3.933 -9.588 1.00 94.31 94 GLU A N 1
ATOM 718 C CA . GLU A 1 94 ? 10.682 4.823 -8.791 1.00 94.31 94 GLU A CA 1
ATOM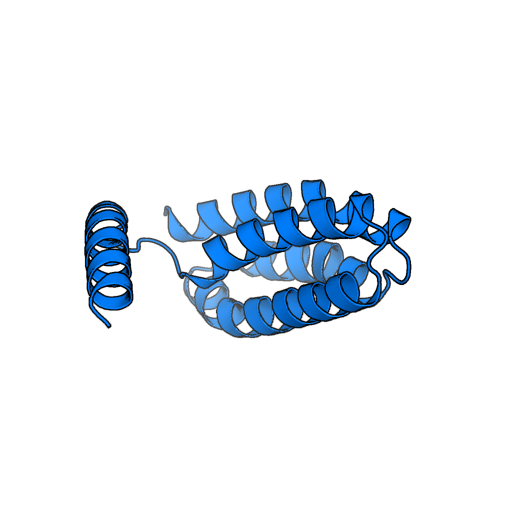 719 C C . GLU A 1 94 ? 9.744 4.020 -7.888 1.00 94.31 94 GLU A C 1
ATOM 721 O O . GLU A 1 94 ? 9.597 4.353 -6.717 1.00 94.31 94 GLU A O 1
ATOM 726 N N . TYR A 1 95 ? 9.165 2.925 -8.392 1.00 92.75 95 TYR A N 1
ATOM 727 C CA . TYR A 1 95 ? 8.286 2.070 -7.595 1.00 92.75 95 TYR A CA 1
ATOM 728 C C . TYR A 1 95 ? 9.013 1.324 -6.466 1.00 92.75 95 TYR A C 1
ATOM 730 O O . TYR A 1 95 ? 8.437 1.166 -5.389 1.00 92.75 95 TYR A O 1
ATOM 738 N N . SER A 1 96 ? 10.265 0.887 -6.661 1.00 90.12 96 SER A N 1
ATOM 739 C CA . SER A 1 96 ? 11.024 0.196 -5.603 1.00 90.12 96 SER A CA 1
ATOM 740 C C . SER A 1 96 ? 11.272 1.085 -4.384 1.00 90.12 96 SER A C 1
ATOM 742 O O . SER A 1 96 ? 11.298 0.594 -3.255 1.00 90.12 96 SER A O 1
ATOM 744 N N . LEU A 1 97 ? 11.378 2.400 -4.593 1.00 90.88 97 LEU A N 1
ATOM 745 C CA . LEU A 1 97 ? 11.538 3.383 -3.523 1.00 90.88 97 LEU A CA 1
ATOM 746 C C . LEU A 1 97 ? 10.273 3.556 -2.671 1.00 90.88 97 LEU A C 1
ATOM 748 O O . LEU A 1 97 ? 10.356 4.137 -1.591 1.00 90.88 97 LEU A O 1
ATOM 752 N N . LEU A 1 98 ? 9.117 3.049 -3.117 1.00 88.38 98 LEU A N 1
ATOM 753 C CA . LEU A 1 98 ? 7.840 3.222 -2.421 1.00 88.38 98 LEU A CA 1
ATOM 754 C C . LEU A 1 98 ? 7.568 2.141 -1.375 1.00 88.38 98 LEU A C 1
ATOM 756 O O . LEU A 1 98 ? 6.834 2.403 -0.428 1.00 88.38 98 LEU A O 1
ATOM 760 N N . ALA A 1 99 ? 8.171 0.954 -1.486 1.00 80.31 99 ALA A N 1
ATOM 761 C CA . ALA A 1 99 ? 7.847 -0.184 -0.620 1.00 80.31 99 ALA A CA 1
ATOM 762 C C . ALA A 1 99 ? 8.047 0.112 0.881 1.00 80.31 99 ALA A C 1
ATOM 764 O O . ALA A 1 99 ? 7.157 -0.142 1.696 1.00 80.31 99 ALA A O 1
ATOM 765 N N . ALA A 1 100 ? 9.185 0.705 1.255 1.00 84.88 100 ALA A N 1
ATOM 766 C CA . ALA A 1 100 ? 9.462 1.069 2.646 1.00 84.88 100 ALA A CA 1
ATOM 767 C C . ALA A 1 100 ? 8.551 2.209 3.164 1.00 84.88 100 ALA A C 1
ATOM 769 O O . A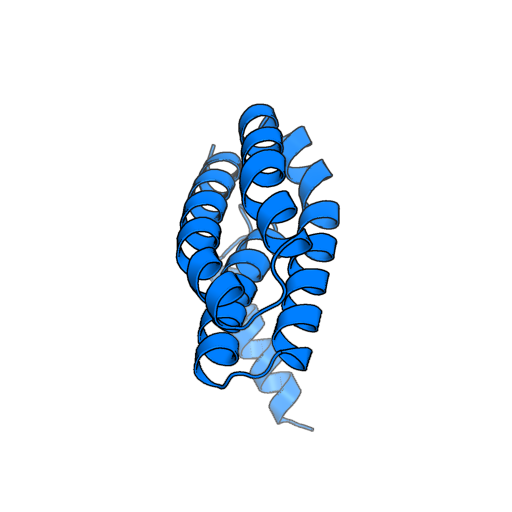LA A 1 100 ? 7.992 2.062 4.255 1.00 84.88 100 ALA A O 1
ATOM 770 N N . PRO A 1 101 ? 8.326 3.307 2.409 1.00 85.44 101 PRO A N 1
ATOM 771 C CA . PRO A 1 101 ? 7.301 4.296 2.743 1.00 85.44 101 PRO A CA 1
ATOM 772 C C . PRO A 1 101 ? 5.899 3.705 2.955 1.00 85.44 101 PRO A C 1
ATOM 774 O O . PRO A 1 101 ? 5.251 4.062 3.938 1.00 85.44 101 PRO A O 1
ATOM 777 N N . VAL A 1 102 ? 5.456 2.763 2.105 1.00 83.00 102 VAL A N 1
ATOM 778 C CA . VAL A 1 102 ? 4.151 2.077 2.246 1.00 83.00 102 VAL A CA 1
ATOM 779 C C . VAL A 1 102 ? 4.047 1.412 3.608 1.00 83.00 102 VAL A C 1
ATOM 781 O O . VAL A 1 102 ? 3.117 1.700 4.357 1.00 83.00 102 VAL A O 1
ATOM 784 N N . GLN A 1 103 ? 5.028 0.589 3.973 1.00 83.62 103 GLN A N 1
ATOM 785 C CA . GLN A 1 103 ? 5.033 -0.097 5.268 1.00 83.62 103 GLN A CA 1
ATOM 786 C C . GLN A 1 103 ? 5.061 0.886 6.447 1.00 83.62 103 GLN A C 1
ATOM 788 O O . GLN A 1 103 ? 4.390 0.680 7.461 1.00 83.62 103 GLN A O 1
ATOM 793 N N . GLY A 1 104 ? 5.833 1.971 6.329 1.00 86.19 104 GLY A N 1
ATOM 794 C CA . GLY A 1 104 ? 5.907 3.016 7.348 1.00 86.19 104 GLY A CA 1
ATOM 795 C C . GLY A 1 104 ? 4.553 3.676 7.606 1.00 86.19 104 GLY A C 1
ATOM 796 O O . GLY A 1 104 ? 4.142 3.817 8.762 1.00 86.19 104 GLY A O 1
ATOM 797 N N . GLU A 1 105 ? 3.836 4.039 6.545 1.00 87.06 105 GLU A N 1
ATOM 798 C CA . GLU A 1 105 ? 2.525 4.668 6.671 1.00 87.06 105 GLU A CA 1
ATOM 799 C C . GLU A 1 105 ? 1.423 3.683 7.067 1.00 87.06 105 GLU A C 1
ATOM 801 O O . GLU A 1 105 ? 0.600 4.012 7.922 1.00 87.06 105 GLU A O 1
ATOM 806 N N . VAL A 1 106 ? 1.453 2.440 6.579 1.00 87.12 106 VAL A N 1
ATOM 807 C CA . VAL A 1 106 ? 0.534 1.386 7.038 1.00 87.12 106 VAL A CA 1
ATOM 808 C C . VAL A 1 106 ? 0.685 1.145 8.541 1.00 87.12 106 VAL A C 1
ATOM 810 O O . VAL A 1 106 ? -0.311 1.053 9.256 1.00 87.12 106 VAL A O 1
ATOM 813 N N . ASN A 1 107 ? 1.907 1.149 9.077 1.00 86.81 107 ASN A N 1
ATOM 814 C CA . ASN A 1 107 ? 2.121 1.064 10.524 1.00 86.81 107 ASN A CA 1
ATOM 815 C C . ASN A 1 107 ? 1.549 2.265 11.299 1.00 86.81 107 ASN A C 1
ATOM 817 O O . ASN A 1 107 ? 1.138 2.105 12.449 1.00 86.81 107 ASN A O 1
ATOM 821 N N . ASN A 1 108 ? 1.486 3.458 10.700 1.00 87.56 108 ASN A N 1
ATOM 822 C CA . ASN A 1 108 ? 0.804 4.604 11.309 1.00 87.56 108 ASN A CA 1
ATOM 823 C C . ASN A 1 108 ? -0.718 4.431 11.279 1.00 87.56 108 ASN A C 1
ATOM 825 O O . ASN A 1 108 ? -1.371 4.730 12.278 1.00 87.56 108 ASN A O 1
ATOM 829 N N . LEU A 1 109 ? -1.270 3.893 10.186 1.00 87.75 109 LEU A N 1
ATOM 830 C CA . LEU A 1 109 ? -2.693 3.559 10.077 1.00 87.75 109 LEU A CA 1
ATOM 831 C C . LEU A 1 109 ? -3.103 2.508 11.105 1.00 87.75 109 LEU A C 1
ATOM 833 O O . LEU A 1 109 ? -4.114 2.674 11.780 1.00 87.75 109 LEU A O 1
ATOM 837 N N . ARG A 1 110 ? -2.280 1.475 11.310 1.00 88.50 110 ARG A N 1
ATOM 838 C CA . ARG A 1 110 ? -2.522 0.439 12.324 1.00 88.50 110 ARG A CA 1
ATOM 839 C C . ARG A 1 110 ? -2.778 1.017 13.714 1.00 88.50 110 ARG A C 1
ATOM 841 O O . ARG A 1 110 ? -3.655 0.531 14.419 1.00 88.50 110 ARG A O 1
ATOM 848 N N . LYS A 1 111 ? -2.053 2.072 14.096 1.00 87.44 111 LYS A N 1
ATOM 849 C CA . LYS A 1 111 ? -2.197 2.729 15.406 1.00 87.44 111 LYS A CA 1
ATOM 850 C C . LYS A 1 111 ? -3.537 3.446 15.582 1.00 87.44 111 LYS A C 1
ATOM 852 O O . LYS A 1 111 ? -3.950 3.634 16.719 1.00 87.44 111 LYS A O 1
ATOM 857 N N . VAL A 1 112 ? -4.203 3.847 14.496 1.00 88.88 112 VAL A N 1
ATOM 858 C CA . VAL A 1 112 ? -5.542 4.470 14.545 1.00 88.88 112 VAL A CA 1
ATOM 859 C C . VAL A 1 112 ? -6.584 3.466 15.043 1.00 88.88 112 VAL A C 1
ATOM 861 O O . VAL A 1 112 ? -7.480 3.822 15.795 1.00 88.88 112 VAL A O 1
ATOM 864 N N . PHE A 1 113 ? -6.423 2.200 14.670 1.00 85.81 113 PHE A N 1
ATOM 865 C CA . PHE A 1 113 ? -7.372 1.119 14.943 1.00 85.81 113 PHE A CA 1
ATOM 866 C C . PHE A 1 113 ? -7.042 0.298 16.202 1.00 85.81 113 PHE A C 1
ATOM 868 O O . PHE A 1 113 ? -7.709 -0.682 16.514 1.00 85.81 113 PHE A O 1
ATOM 875 N N . GLN A 1 114 ? -5.971 0.654 16.909 1.00 79.69 114 GLN A N 1
ATOM 876 C CA . GLN A 1 114 ? -5.547 -0.010 18.148 1.00 79.69 114 GLN A CA 1
ATOM 877 C C . GLN A 1 114 ? -5.949 0.762 19.413 1.00 79.69 114 GLN A C 1
ATOM 879 O O . GLN A 1 114 ? -5.570 0.339 20.506 1.00 79.69 114 GLN A O 1
ATOM 884 N N . GLN A 1 115 ? -6.659 1.885 19.263 1.00 59.16 115 GLN A N 1
ATOM 885 C CA . GLN A 1 115 ? -7.150 2.711 20.370 1.00 59.16 115 GLN A CA 1
ATOM 886 C C . GLN A 1 115 ? -8.470 2.191 20.934 1.00 59.16 115 GLN A C 1
ATOM 888 O O . GLN A 1 115 ? -9.286 1.673 20.141 1.00 59.16 115 GLN A O 1
#